Protein AF-A0A1I7RTU5-F1 (afdb_monomer_lite)

pLDDT: mean 91.11, std 9.12, range [50.16, 97.56]

Organism: Bursaphelenchus xylophilus (NCBI:txid6326)

Sequence (71 aa):
MASIDRIRQIYDAHDSDKNGVLSVEEAELAYKALGSLAKQYPNFVAEFNKLANSEGVITFEQFKSFVKDLS

Foldseek 3Di:
DPPLVNLVVLLCVLVPVNPQKDAPVSLVSSQVVCPVQFDDDPDPLVLQVVQADPVRIHHSVSSCVRGDDPD

Secondary structure (DSSP, 8-state):
---HHHHHHHHHHH-SS-SSSEEHHHHHHHHHHHGGGBPP-S-HHHHHHHH--TTSEE-HHHHGGGBS---

InterPro domains:
  IPR002048 EF-hand domain [PS50222] (2-37)
  IPR011992 EF-hand domain pair [SSF47473] (5-67)

Structure (mmCIF, N/CA/C/O backbone):
data_AF-A0A1I7RTU5-F1
#
_entry.id   AF-A0A1I7RTU5-F1
#
loop_
_atom_site.group_PDB
_atom_site.id
_atom_site.type_symbol
_atom_site.label_atom_id
_atom_site.label_alt_id
_atom_site.label_comp_id
_atom_site.label_asym_id
_atom_site.label_entity_id
_atom_site.label_seq_id
_atom_site.pdbx_PDB_ins_code
_atom_site.Cartn_x
_atom_site.Cartn_y
_atom_site.Cartn_z
_atom_site.occupancy
_atom_site.B_iso_or_equiv
_atom_site.auth_seq_id
_atom_site.auth_comp_id
_atom_site.auth_asym_id
_atom_site.auth_atom_id
_atom_site.pdbx_PDB_model_num
ATOM 1 N N . MET A 1 1 ? -8.868 -9.443 -14.586 1.00 56.19 1 MET A N 1
ATOM 2 C CA . MET A 1 1 ? -9.374 -8.244 -13.887 1.00 56.19 1 MET A CA 1
ATOM 3 C C . MET A 1 1 ? -9.153 -8.433 -12.400 1.00 56.19 1 MET A C 1
ATOM 5 O O . MET A 1 1 ? -9.402 -9.527 -11.902 1.00 56.19 1 MET A O 1
ATOM 9 N N . ALA A 1 2 ? -8.618 -7.427 -11.711 1.00 64.31 2 ALA A N 1
ATOM 10 C CA . ALA A 1 2 ? -8.600 -7.441 -10.255 1.00 64.31 2 ALA A CA 1
ATOM 11 C C . ALA A 1 2 ? -10.012 -7.084 -9.775 1.00 64.31 2 ALA A C 1
ATOM 13 O O . ALA A 1 2 ? -10.490 -5.995 -10.072 1.00 64.31 2 ALA A O 1
ATOM 14 N N . SER A 1 3 ? -10.700 -7.984 -9.073 1.00 82.69 3 SER A N 1
ATOM 15 C CA . SER A 1 3 ? -11.999 -7.638 -8.486 1.00 82.69 3 SER A CA 1
ATOM 16 C C . SER A 1 3 ? -11.802 -6.576 -7.404 1.00 82.69 3 SER A C 1
ATOM 18 O O . SER A 1 3 ? -10.917 -6.731 -6.556 1.00 82.69 3 SER A O 1
ATOM 20 N N . ILE A 1 4 ? -12.636 -5.532 -7.411 1.00 86.50 4 ILE A N 1
ATOM 21 C CA . ILE A 1 4 ? -12.622 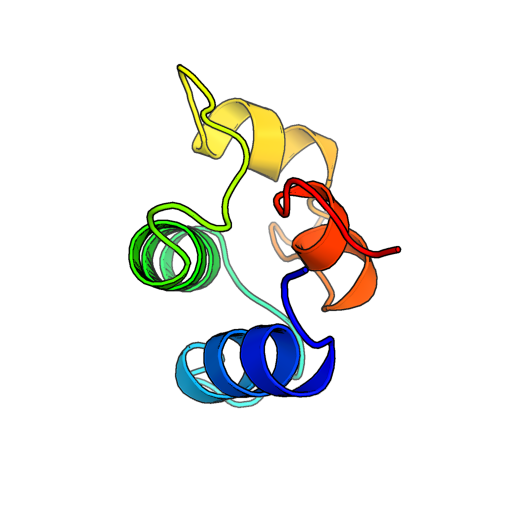-4.456 -6.403 1.00 86.50 4 ILE A CA 1
ATOM 22 C C . ILE A 1 4 ? -12.647 -5.034 -4.985 1.00 86.50 4 ILE A C 1
ATOM 24 O O . ILE A 1 4 ? -11.881 -4.581 -4.138 1.00 86.50 4 ILE A O 1
ATOM 28 N N . ASP A 1 5 ? -13.422 -6.096 -4.756 1.00 90.00 5 ASP A N 1
ATOM 29 C CA . ASP A 1 5 ? -13.501 -6.780 -3.461 1.00 90.00 5 ASP A CA 1
ATOM 30 C C . ASP A 1 5 ? -12.152 -7.330 -2.991 1.00 90.00 5 ASP A C 1
ATOM 32 O O . ASP A 1 5 ? -11.809 -7.221 -1.819 1.00 90.00 5 ASP A O 1
ATOM 36 N N . ARG A 1 6 ? -11.337 -7.878 -3.901 1.00 90.31 6 ARG A N 1
ATOM 37 C CA . ARG A 1 6 ? -10.013 -8.409 -3.550 1.00 90.31 6 ARG A CA 1
ATOM 38 C C . ARG A 1 6 ? -9.034 -7.289 -3.210 1.00 90.31 6 ARG A C 1
ATOM 40 O O . ARG A 1 6 ? -8.227 -7.436 -2.297 1.00 90.31 6 ARG A O 1
ATOM 47 N N . ILE A 1 7 ? -9.107 -6.174 -3.933 1.00 92.38 7 ILE A N 1
ATOM 48 C CA . ILE A 1 7 ? -8.295 -4.983 -3.647 1.00 92.38 7 ILE A CA 1
ATOM 49 C C . ILE A 1 7 ? -8.711 -4.406 -2.290 1.00 92.38 7 ILE A C 1
ATOM 51 O O . ILE A 1 7 ? -7.849 -4.046 -1.493 1.00 92.38 7 ILE A O 1
ATOM 55 N N . ARG A 1 8 ? -10.020 -4.382 -2.003 1.00 93.94 8 ARG A N 1
ATOM 56 C CA . ARG A 1 8 ? -10.569 -3.935 -0.722 1.00 93.94 8 ARG A CA 1
ATOM 57 C C . ARG A 1 8 ? -10.143 -4.834 0.434 1.00 93.94 8 ARG A C 1
ATOM 59 O O . ARG A 1 8 ? -9.689 -4.320 1.442 1.00 93.94 8 ARG A O 1
ATOM 66 N N . GLN A 1 9 ? -10.190 -6.153 0.266 1.00 94.50 9 GLN A N 1
ATOM 67 C CA . GLN A 1 9 ? -9.703 -7.097 1.275 1.00 94.50 9 GLN A CA 1
ATOM 68 C C . GLN A 1 9 ? -8.220 -6.900 1.590 1.00 94.50 9 GLN A C 1
ATOM 70 O O . GLN A 1 9 ? -7.838 -6.945 2.752 1.00 94.50 9 GLN A O 1
ATOM 75 N N . ILE A 1 10 ? -7.382 -6.676 0.571 1.00 94.88 10 ILE A N 1
ATOM 76 C CA . ILE A 1 10 ? -5.954 -6.405 0.784 1.00 94.88 10 ILE A CA 1
ATOM 77 C C . ILE A 1 10 ? -5.774 -5.083 1.525 1.00 94.88 10 ILE A C 1
ATOM 79 O O . ILE A 1 10 ? -4.988 -5.033 2.462 1.00 94.88 10 ILE A O 1
ATOM 83 N N . TYR A 1 11 ? -6.510 -4.044 1.138 1.00 95.25 11 TYR A N 1
ATOM 84 C CA . TYR A 1 11 ? -6.487 -2.754 1.818 1.00 95.25 11 TYR A CA 1
ATOM 85 C C . TYR A 1 11 ? -6.862 -2.887 3.302 1.00 95.25 11 TYR A C 1
ATOM 87 O O . TYR A 1 11 ? -6.058 -2.561 4.168 1.00 95.25 11 TYR A O 1
ATOM 95 N N . ASP A 1 12 ? -8.031 -3.463 3.594 1.00 95.62 12 ASP A N 1
ATOM 96 C CA . ASP A 1 12 ? -8.548 -3.613 4.960 1.00 95.62 12 ASP A CA 1
ATOM 97 C C . ASP A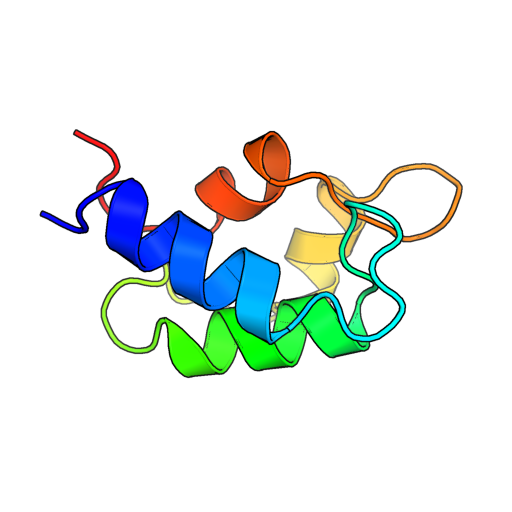 1 12 ? -7.686 -4.552 5.822 1.00 95.62 12 ASP A C 1
ATOM 99 O O . ASP A 1 12 ? -7.650 -4.420 7.040 1.00 95.62 12 ASP A O 1
ATOM 103 N N . ALA A 1 13 ? -6.990 -5.516 5.210 1.00 96.44 13 ALA A N 1
ATOM 104 C CA . ALA A 1 13 ? -6.084 -6.413 5.927 1.00 96.44 13 ALA A CA 1
ATOM 105 C C . ALA A 1 13 ? -4.763 -5.746 6.346 1.00 96.44 13 ALA A C 1
ATOM 107 O O . ALA A 1 13 ? -4.067 -6.299 7.195 1.00 96.44 13 ALA A O 1
ATOM 108 N N . HIS A 1 14 ? -4.403 -4.613 5.733 1.00 95.75 14 HIS A N 1
ATOM 109 C CA . HIS A 1 14 ? -3.152 -3.899 6.004 1.00 95.75 14 HIS A CA 1
ATOM 110 C C . HIS A 1 14 ? -3.359 -2.564 6.736 1.00 95.75 14 HIS A C 1
ATOM 112 O O . HIS A 1 14 ? -2.384 -2.065 7.287 1.00 95.75 14 HIS A O 1
ATOM 118 N N . ASP A 1 15 ? -4.590 -2.039 6.791 1.00 95.31 15 ASP A N 1
ATOM 119 C CA . ASP A 1 15 ? -5.020 -0.959 7.699 1.00 95.31 15 ASP A CA 1
ATOM 120 C C . ASP A 1 15 ? -5.009 -1.482 9.148 1.00 95.31 15 ASP A C 1
ATOM 122 O O . ASP A 1 15 ? -5.997 -2.010 9.671 1.00 95.31 15 ASP A O 1
ATOM 126 N N . SER A 1 16 ? -3.825 -1.460 9.759 1.00 92.56 16 SER A N 1
ATOM 127 C CA . SER A 1 16 ? -3.535 -2.194 10.993 1.00 92.56 16 SER A CA 1
ATOM 128 C C . SER A 1 16 ? -4.104 -1.485 12.213 1.00 92.56 16 SER A C 1
ATOM 130 O O . SER A 1 16 ? -4.571 -2.134 13.156 1.00 92.56 16 SER A O 1
ATOM 132 N N . ASP A 1 17 ? -4.080 -0.155 12.194 1.00 92.75 17 ASP A N 1
ATOM 133 C CA . ASP A 1 17 ? -4.678 0.690 13.221 1.00 92.75 17 ASP A CA 1
ATOM 134 C C . ASP A 1 17 ? -6.180 0.944 12.988 1.00 92.75 17 ASP A C 1
ATOM 136 O O . ASP A 1 17 ? -6.856 1.450 13.889 1.00 92.75 17 ASP A O 1
ATOM 140 N N . LYS A 1 18 ? -6.727 0.486 11.851 1.00 92.69 18 LYS A N 1
ATOM 141 C CA . LYS A 1 18 ? -8.150 0.559 11.479 1.00 92.69 18 LYS A CA 1
ATOM 142 C C . LYS A 1 18 ? -8.656 1.992 11.414 1.00 92.69 18 LYS A C 1
ATOM 144 O O . LYS A 1 18 ? -9.803 2.275 11.783 1.00 92.69 18 LYS A O 1
ATOM 149 N N . ASN A 1 19 ? -7.795 2.901 10.979 1.00 92.81 19 ASN A N 1
ATOM 150 C CA . ASN A 1 19 ? -8.117 4.315 10.854 1.00 92.81 19 ASN A CA 1
ATOM 151 C C . ASN A 1 19 ? -8.834 4.632 9.520 1.00 92.81 19 ASN A C 1
ATOM 153 O O . ASN A 1 19 ? -9.309 5.754 9.329 1.00 92.81 19 ASN A O 1
ATOM 157 N N . GLY A 1 20 ? -8.966 3.649 8.618 1.00 94.31 20 GLY A N 1
ATOM 158 C CA . GLY A 1 20 ? -9.619 3.789 7.318 1.00 94.31 20 GLY A CA 1
ATOM 159 C C . GLY A 1 20 ? -8.744 4.433 6.239 1.00 94.31 20 GLY A C 1
ATOM 160 O O . GLY A 1 20 ? -9.262 4.785 5.173 1.00 94.31 20 GLY A O 1
ATOM 161 N N . 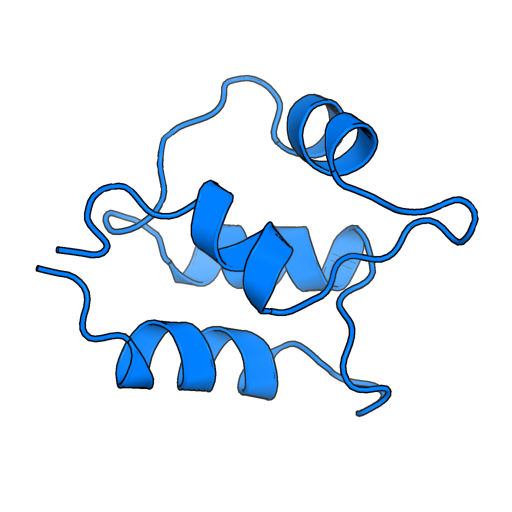VAL A 1 21 ? -7.450 4.605 6.509 1.00 97.00 21 VAL A N 1
ATOM 162 C CA . VAL A 1 21 ? -6.402 5.083 5.603 1.00 97.00 21 VAL A CA 1
ATOM 163 C C . VAL A 1 21 ? -5.189 4.147 5.683 1.00 97.00 21 VAL A C 1
ATOM 165 O O . VAL A 1 21 ? -5.119 3.274 6.531 1.00 97.00 21 VAL A O 1
ATOM 168 N N . LEU A 1 22 ? -4.239 4.271 4.757 1.00 97.56 22 LEU A N 1
ATOM 169 C CA . LEU A 1 22 ? -2.959 3.567 4.859 1.00 97.56 22 LEU A CA 1
ATOM 170 C C . LEU A 1 22 ? -1.835 4.581 4.977 1.00 97.56 22 LEU A C 1
ATOM 172 O O . LEU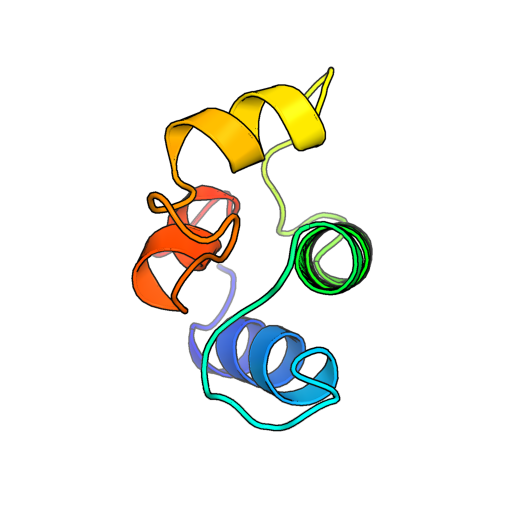 A 1 22 ? -1.705 5.474 4.133 1.00 97.56 22 LEU A O 1
ATOM 176 N N . SER A 1 23 ? -1.000 4.402 5.991 1.00 97.06 23 SER A N 1
ATOM 177 C CA . SER A 1 23 ? 0.321 5.019 6.061 1.00 97.06 23 SER A CA 1
ATOM 178 C C . SER A 1 23 ? 1.247 4.477 4.964 1.00 97.06 23 SER A C 1
ATOM 180 O O . SER A 1 23 ? 0.934 3.502 4.278 1.00 97.06 23 SER A O 1
ATOM 182 N N . VAL A 1 24 ? 2.416 5.099 4.780 1.00 96.12 24 VAL A N 1
ATOM 183 C CA . VAL A 1 24 ? 3.400 4.653 3.777 1.00 96.12 24 VAL A CA 1
ATOM 184 C C . VAL A 1 24 ? 3.833 3.198 3.982 1.00 96.12 24 VAL A C 1
ATOM 186 O O . VAL A 1 24 ? 3.972 2.463 3.005 1.00 96.12 24 VAL A O 1
ATOM 189 N N . GLU A 1 25 ? 3.998 2.766 5.234 1.00 96.50 25 GLU A N 1
ATOM 190 C CA . GLU A 1 25 ? 4.439 1.411 5.579 1.00 96.50 25 GLU A CA 1
ATOM 191 C C . GLU A 1 25 ? 3.336 0.388 5.283 1.00 96.50 25 GLU A C 1
ATOM 193 O O . GLU A 1 25 ? 3.574 -0.625 4.621 1.00 96.50 25 GLU A O 1
ATOM 198 N N . GLU A 1 26 ? 2.101 0.683 5.689 1.00 97.12 26 GLU A N 1
ATOM 199 C CA . GLU A 1 26 ? 0.942 -0.177 5.433 1.00 97.12 26 GLU A CA 1
ATOM 200 C C . GLU A 1 26 ? 0.623 -0.264 3.939 1.00 97.12 26 GLU A C 1
ATOM 202 O O . GLU A 1 26 ? 0.372 -1.347 3.402 1.00 97.12 26 GLU A O 1
ATOM 207 N N . ALA A 1 27 ? 0.701 0.866 3.235 1.00 96.19 27 ALA A N 1
ATOM 208 C CA . ALA A 1 27 ? 0.488 0.931 1.800 1.00 96.19 27 ALA A CA 1
ATOM 209 C C . ALA A 1 27 ? 1.568 0.173 1.024 1.00 96.19 27 ALA A C 1
ATOM 211 O O . ALA A 1 27 ? 1.244 -0.475 0.029 1.00 96.19 27 ALA A O 1
ATOM 212 N N . GLU A 1 28 ? 2.830 0.210 1.464 1.00 95.62 28 GLU A N 1
ATOM 213 C CA . GLU A 1 28 ? 3.906 -0.552 0.829 1.00 95.62 28 GLU A CA 1
ATOM 214 C C . GLU A 1 28 ? 3.679 -2.063 0.975 1.00 95.62 28 GLU A C 1
ATOM 216 O O . GLU A 1 28 ? 3.847 -2.816 0.010 1.00 95.62 28 GLU A O 1
ATOM 221 N N . LEU A 1 29 ? 3.256 -2.519 2.157 1.00 96.06 29 LEU A N 1
ATOM 222 C CA . LEU A 1 29 ? 2.919 -3.924 2.392 1.00 96.06 29 LEU A CA 1
ATOM 223 C C . LEU A 1 29 ? 1.703 -4.355 1.562 1.00 96.06 29 LEU A C 1
ATOM 225 O O . LEU A 1 29 ? 1.770 -5.366 0.858 1.00 96.06 29 LEU A O 1
ATOM 229 N N . ALA A 1 30 ? 0.639 -3.549 1.551 1.00 95.50 30 ALA A N 1
ATOM 230 C CA . ALA A 1 30 ? -0.547 -3.794 0.736 1.00 95.50 30 ALA A CA 1
ATOM 231 C C . ALA A 1 30 ? -0.208 -3.837 -0.766 1.00 95.50 30 ALA A C 1
ATOM 233 O O . ALA A 1 30 ? -0.675 -4.708 -1.504 1.00 95.50 30 ALA A O 1
ATOM 234 N N . TYR A 1 31 ? 0.657 -2.932 -1.228 1.00 94.44 31 TYR A N 1
ATOM 235 C CA . TYR A 1 31 ? 1.144 -2.882 -2.604 1.00 94.44 31 TYR A CA 1
ATOM 236 C C . TYR A 1 31 ? 1.968 -4.124 -2.977 1.00 94.44 31 TYR A C 1
ATOM 238 O O . TYR A 1 31 ? 1.769 -4.699 -4.050 1.00 94.44 31 TYR A O 1
ATOM 246 N N . LYS A 1 32 ? 2.838 -4.603 -2.081 1.00 93.56 32 LYS A N 1
ATOM 247 C CA . LYS A 1 32 ? 3.561 -5.873 -2.263 1.00 93.56 32 LYS A CA 1
ATOM 248 C C . LYS A 1 32 ? 2.599 -7.065 -2.309 1.00 93.56 32 LYS A C 1
ATOM 250 O O . LYS A 1 32 ? 2.771 -7.944 -3.153 1.00 93.56 32 LYS A O 1
ATOM 255 N N . ALA A 1 33 ? 1.560 -7.071 -1.472 1.00 93.88 33 ALA A N 1
ATOM 256 C CA . ALA A 1 33 ? 0.541 -8.122 -1.439 1.00 93.88 33 ALA A CA 1
ATOM 257 C C . ALA A 1 33 ? -0.332 -8.167 -2.708 1.00 93.88 33 ALA A C 1
ATOM 259 O O . ALA A 1 33 ? -0.774 -9.244 -3.117 1.00 93.88 33 ALA A O 1
ATOM 260 N N . LEU A 1 34 ? -0.545 -7.027 -3.377 1.00 91.31 34 LEU A N 1
ATOM 261 C CA . LEU A 1 34 ? -1.196 -6.982 -4.692 1.00 91.31 34 LEU A CA 1
ATOM 262 C C . LEU A 1 34 ? -0.395 -7.737 -5.766 1.00 91.31 34 LEU A C 1
ATOM 264 O O . LEU A 1 34 ? -0.989 -8.275 -6.707 1.00 91.31 34 LEU A O 1
ATOM 268 N N . GLY A 1 35 ? 0.937 -7.787 -5.649 1.00 89.62 35 GLY A N 1
ATOM 269 C CA . GLY A 1 35 ? 1.816 -8.531 -6.549 1.00 89.62 35 GLY A CA 1
ATOM 270 C C . GLY A 1 35 ? 1.566 -8.196 -8.023 1.00 89.62 35 GLY A C 1
ATOM 271 O O . GLY A 1 35 ? 1.707 -7.054 -8.458 1.00 89.62 35 GLY A O 1
ATOM 272 N N . SER A 1 36 ? 1.155 -9.190 -8.816 1.00 88.44 36 SER A N 1
ATOM 273 C CA . SER A 1 36 ? 0.892 -9.020 -10.252 1.00 88.44 36 SER A CA 1
ATOM 274 C C . SER A 1 36 ? -0.250 -8.045 -10.572 1.00 88.44 36 SER A C 1
ATOM 276 O O . SER A 1 36 ? -0.264 -7.498 -11.680 1.00 88.44 36 SER A O 1
ATOM 278 N N . LEU A 1 37 ? -1.173 -7.813 -9.625 1.00 87.50 37 LEU A N 1
ATOM 279 C CA . LEU A 1 37 ? -2.298 -6.877 -9.764 1.00 87.50 37 LEU A CA 1
ATOM 280 C C . LEU A 1 37 ? -1.848 -5.412 -9.674 1.00 87.50 37 LEU A C 1
ATOM 282 O O . LEU A 1 37 ? -2.511 -4.531 -10.223 1.00 87.50 37 LEU A O 1
ATOM 286 N N . ALA A 1 38 ? -0.718 -5.148 -9.017 1.00 91.00 38 ALA A N 1
ATOM 287 C CA . ALA A 1 38 ? -0.169 -3.810 -8.883 1.00 91.00 38 ALA A CA 1
ATOM 288 C C . ALA A 1 38 ? 0.577 -3.365 -10.150 1.00 91.00 38 ALA A C 1
ATOM 290 O O . ALA A 1 38 ? 1.330 -4.131 -10.772 1.00 91.00 38 ALA A O 1
ATOM 291 N N . LYS A 1 39 ? 0.403 -2.090 -10.515 1.00 91.50 39 LYS A N 1
ATOM 292 C CA . LYS A 1 39 ? 1.271 -1.373 -11.459 1.00 91.50 39 LYS A CA 1
ATOM 293 C C . LYS A 1 39 ? 2.676 -1.392 -10.895 1.00 91.50 39 LYS A C 1
ATOM 295 O O . LYS A 1 39 ? 2.837 -1.154 -9.710 1.00 91.50 39 LYS A O 1
ATOM 300 N N . GLN A 1 40 ? 3.676 -1.691 -11.713 1.00 90.31 40 GLN A N 1
ATOM 301 C CA . GLN A 1 40 ? 5.060 -1.767 -11.249 1.00 90.31 40 GLN A CA 1
ATOM 302 C C . GLN A 1 40 ? 5.663 -0.368 -11.261 1.00 90.31 40 GLN A C 1
ATOM 304 O O . GLN A 1 40 ? 5.774 0.241 -12.325 1.00 90.31 40 GLN A O 1
ATOM 309 N N . TYR A 1 41 ? 6.031 0.131 -10.086 1.00 89.31 41 TYR A N 1
ATOM 310 C CA . TYR A 1 41 ? 6.680 1.425 -9.941 1.00 89.31 41 TYR A CA 1
ATOM 311 C C . TYR A 1 41 ? 8.144 1.226 -9.550 1.00 89.31 41 TYR A C 1
ATOM 313 O O . TYR A 1 41 ? 8.419 0.466 -8.623 1.00 89.31 41 TYR A O 1
ATOM 321 N N . PRO A 1 42 ? 9.092 1.913 -10.211 1.00 88.56 42 PRO A N 1
ATOM 322 C CA . PRO A 1 42 ? 10.506 1.830 -9.845 1.00 88.56 42 PRO A CA 1
ATOM 323 C C . PRO A 1 42 ? 10.778 2.406 -8.449 1.00 88.56 42 PRO A C 1
ATOM 325 O O . PRO A 1 42 ? 11.731 2.003 -7.792 1.00 88.56 42 PRO A O 1
ATOM 328 N N . ASN A 1 43 ? 9.938 3.336 -7.986 1.00 93.75 43 ASN A N 1
ATOM 329 C CA . ASN A 1 43 ? 9.982 3.877 -6.635 1.00 93.75 43 ASN A CA 1
ATOM 330 C C . ASN A 1 43 ? 8.552 4.060 -6.112 1.00 93.75 43 ASN A C 1
ATOM 332 O O . ASN A 1 43 ? 7.901 5.062 -6.404 1.00 93.75 43 ASN A O 1
ATOM 336 N N . PHE A 1 44 ? 8.067 3.076 -5.352 1.00 93.75 44 PHE A N 1
ATOM 337 C CA . PHE A 1 44 ? 6.729 3.111 -4.762 1.00 93.75 44 PHE A CA 1
ATOM 338 C C . PHE A 1 44 ? 6.526 4.340 -3.866 1.00 93.75 44 PHE A C 1
ATOM 340 O O . PHE A 1 44 ? 5.527 5.034 -4.015 1.00 93.75 44 PHE A O 1
ATOM 347 N N . VAL A 1 45 ? 7.492 4.655 -2.996 1.00 94.06 45 VAL A N 1
ATOM 348 C CA . VAL A 1 45 ? 7.393 5.770 -2.037 1.00 94.06 45 VAL A CA 1
ATOM 349 C C . VAL A 1 45 ? 7.235 7.112 -2.756 1.00 94.06 45 VAL A C 1
ATOM 351 O O . VAL A 1 45 ? 6.455 7.960 -2.331 1.00 94.06 45 VAL A O 1
ATOM 354 N N . ALA A 1 46 ? 7.925 7.302 -3.883 1.00 95.62 46 ALA A N 1
ATOM 355 C CA . ALA A 1 46 ? 7.775 8.514 -4.683 1.00 95.62 46 ALA A CA 1
ATOM 356 C C . ALA A 1 46 ? 6.359 8.660 -5.264 1.00 95.62 46 ALA A C 1
ATOM 358 O O . ALA A 1 46 ? 5.827 9.765 -5.287 1.00 95.62 46 ALA A O 1
ATOM 359 N N . GLU A 1 47 ? 5.741 7.570 -5.721 1.00 95.44 47 GLU A N 1
ATOM 360 C CA . GLU A 1 47 ? 4.363 7.596 -6.230 1.00 95.44 47 GLU A CA 1
ATOM 361 C C . GLU A 1 47 ? 3.333 7.710 -5.104 1.00 95.44 47 GLU A C 1
ATOM 363 O O . GLU A 1 47 ? 2.349 8.433 -5.244 1.00 95.44 47 GLU A O 1
ATOM 368 N N . PHE A 1 48 ? 3.593 7.071 -3.964 1.00 95.94 48 PHE A N 1
ATOM 369 C CA . PHE A 1 48 ? 2.821 7.237 -2.739 1.00 95.94 48 PHE A CA 1
ATOM 370 C C . PHE A 1 48 ? 2.760 8.703 -2.318 1.00 95.94 48 PHE A C 1
ATOM 372 O O . PHE A 1 48 ? 1.670 9.247 -2.176 1.00 95.94 48 PHE A O 1
ATOM 379 N N . ASN A 1 49 ? 3.907 9.379 -2.228 1.00 95.62 49 ASN A N 1
ATOM 380 C CA . ASN A 1 49 ? 3.983 10.776 -1.795 1.00 95.62 49 ASN A CA 1
ATOM 381 C C . ASN A 1 49 ? 3.249 11.757 -2.722 1.00 95.62 49 ASN A C 1
ATOM 383 O O . ASN A 1 49 ? 2.891 12.845 -2.287 1.00 95.62 49 ASN A O 1
ATOM 387 N N . LYS A 1 50 ? 3.011 11.400 -3.992 1.00 95.50 50 LYS A N 1
ATOM 388 C CA . LYS A 1 50 ? 2.195 12.223 -4.904 1.00 95.50 50 LYS A CA 1
ATOM 389 C C . LYS A 1 50 ? 0.701 12.130 -4.604 1.00 95.50 50 LYS A C 1
ATOM 391 O O . LYS A 1 50 ? -0.040 13.041 -4.959 1.00 95.50 50 LYS A O 1
ATOM 396 N N . LEU A 1 51 ? 0.259 11.008 -4.037 1.00 94.69 51 LEU A N 1
ATOM 397 C CA . LEU A 1 51 ? -1.143 10.745 -3.718 1.00 94.69 51 LEU A CA 1
ATOM 398 C C . LEU A 1 51 ? -1.459 10.996 -2.245 1.00 94.69 51 LEU A C 1
ATOM 400 O O . LEU A 1 51 ? -2.606 11.302 -1.934 1.00 94.69 51 LEU A O 1
ATOM 404 N N . ALA A 1 52 ? -0.473 10.854 -1.361 1.00 95.88 52 ALA A N 1
ATOM 405 C CA . ALA A 1 52 ? -0.627 11.065 0.066 1.00 95.88 52 ALA A CA 1
ATOM 406 C C . ALA A 1 52 ? -1.101 12.488 0.372 1.00 95.88 52 ALA A C 1
ATOM 408 O O . ALA A 1 52 ? -0.722 13.458 -0.288 1.00 95.88 52 ALA A O 1
ATOM 409 N N . ASN A 1 53 ? -1.952 12.603 1.387 1.00 93.38 53 ASN A N 1
ATOM 410 C CA . ASN A 1 53 ? -2.365 13.899 1.909 1.00 93.38 53 ASN A CA 1
ATOM 411 C C . ASN A 1 53 ? -1.244 14.532 2.768 1.00 93.38 53 ASN A C 1
ATOM 413 O O . ASN A 1 53 ? -0.147 13.991 2.911 1.00 93.38 53 ASN A O 1
ATOM 417 N N . SER A 1 54 ? -1.533 15.677 3.390 1.00 92.50 54 SER A N 1
ATOM 418 C CA . SER A 1 54 ? -0.599 16.373 4.290 1.00 92.50 54 SER A CA 1
ATOM 419 C C . SER A 1 54 ? -0.189 15.573 5.532 1.00 92.50 54 SER A C 1
ATOM 421 O O . SER A 1 54 ? 0.762 15.956 6.205 1.00 92.50 54 SER A O 1
ATOM 423 N N . GLU A 1 55 ? -0.901 14.494 5.846 1.00 92.19 55 GLU A N 1
ATOM 424 C CA . GLU A 1 55 ? -0.648 13.625 6.997 1.00 92.19 55 GLU A CA 1
ATOM 425 C C . GLU A 1 55 ? 0.166 12.380 6.610 1.00 92.19 55 GLU A C 1
ATOM 427 O O . GLU A 1 55 ? 0.495 11.569 7.469 1.00 92.19 55 GLU A O 1
ATOM 432 N N . GLY A 1 56 ? 0.528 12.227 5.329 1.00 95.25 56 GLY A N 1
ATOM 433 C CA . GLY A 1 56 ? 1.323 11.091 4.861 1.00 95.25 56 GLY A CA 1
ATOM 434 C C . GLY A 1 56 ? 0.527 9.790 4.748 1.00 95.25 56 GLY A C 1
ATOM 435 O O . GLY A 1 56 ? 1.112 8.712 4.839 1.00 95.25 56 GLY A O 1
ATOM 436 N N . VAL A 1 57 ? -0.789 9.885 4.540 1.00 97.06 57 VAL A N 1
ATOM 437 C CA . VAL A 1 57 ? -1.691 8.735 4.402 1.00 97.06 57 VAL A CA 1
ATOM 438 C C . VAL A 1 57 ? -2.477 8.783 3.092 1.00 97.06 57 VAL A C 1
ATOM 440 O O . VAL A 1 57 ? -2.665 9.848 2.493 1.00 97.06 57 VAL A O 1
ATOM 443 N N . ILE A 1 58 ? -2.956 7.620 2.648 1.00 97.00 58 ILE A N 1
ATOM 444 C CA . ILE A 1 58 ? -3.823 7.475 1.473 1.00 97.00 58 ILE A CA 1
ATOM 445 C C . ILE A 1 58 ? -5.135 6.762 1.809 1.00 97.00 58 ILE A C 1
ATOM 447 O O . ILE A 1 58 ? -5.196 5.807 2.579 1.00 97.00 58 ILE A O 1
ATOM 451 N N . THR A 1 59 ? -6.201 7.189 1.151 1.00 96.56 59 THR A N 1
ATOM 452 C CA . THR A 1 59 ? -7.512 6.532 1.177 1.00 96.56 59 THR A CA 1
ATOM 453 C C . THR A 1 59 ? -7.556 5.325 0.236 1.00 96.56 59 THR A C 1
ATOM 455 O O . THR A 1 59 ? -6.727 5.184 -0.668 1.00 96.56 59 THR A O 1
ATOM 458 N N . PHE A 1 60 ? -8.581 4.480 0.375 1.00 94.81 60 PHE A N 1
ATOM 459 C CA . PHE A 1 60 ? -8.842 3.379 -0.562 1.00 94.81 60 PHE A CA 1
ATOM 460 C C . PHE A 1 60 ? -8.972 3.852 -2.020 1.00 94.81 60 PHE A C 1
ATOM 462 O O . PHE A 1 60 ? -8.471 3.205 -2.941 1.00 94.81 60 PHE A O 1
ATOM 469 N N . GLU A 1 61 ? -9.596 5.012 -2.237 1.00 93.81 61 GLU A N 1
ATOM 470 C CA . GLU A 1 61 ? -9.750 5.609 -3.567 1.00 93.81 61 GLU A CA 1
ATOM 471 C C . GLU A 1 61 ? -8.403 5.962 -4.204 1.00 93.81 61 GLU A C 1
ATOM 473 O O . GLU A 1 61 ? -8.182 5.700 -5.386 1.00 93.81 61 GLU A O 1
ATOM 478 N N . GLN A 1 62 ? -7.464 6.483 -3.415 1.00 94.88 62 GLN A N 1
ATOM 479 C CA . GLN A 1 62 ? -6.100 6.744 -3.874 1.00 94.88 62 GLN A CA 1
ATOM 480 C C . GLN A 1 62 ? -5.318 5.441 -4.069 1.00 94.88 62 GLN A C 1
ATOM 482 O O . GLN A 1 62 ? -4.638 5.294 -5.083 1.00 94.88 62 GLN A O 1
ATOM 487 N N . PHE A 1 63 ? -5.472 4.466 -3.167 1.00 94.56 63 PHE A N 1
ATOM 488 C CA . PHE A 1 63 ? -4.801 3.166 -3.258 1.00 94.56 63 PHE A CA 1
ATOM 489 C C . PHE A 1 63 ? -5.141 2.408 -4.551 1.00 94.56 63 PHE A C 1
ATOM 491 O O . PHE A 1 63 ? -4.273 1.798 -5.178 1.00 94.56 63 PHE A O 1
ATOM 498 N N . LYS A 1 64 ? -6.385 2.521 -5.026 1.00 92.81 64 LYS A N 1
ATOM 499 C CA . LYS A 1 64 ? -6.819 1.989 -6.326 1.00 92.81 64 LYS A CA 1
ATOM 500 C C . LYS A 1 64 ? -5.946 2.455 -7.501 1.00 92.81 64 LYS A C 1
ATOM 502 O O . LYS A 1 64 ? -5.767 1.706 -8.461 1.00 92.81 64 LYS A O 1
ATOM 507 N N . SER A 1 65 ? -5.326 3.633 -7.418 1.00 92.31 65 SER A N 1
ATOM 508 C CA . SER A 1 65 ? -4.436 4.144 -8.471 1.00 92.31 65 SER A CA 1
ATOM 509 C C . SER A 1 65 ? -3.211 3.256 -8.707 1.00 92.31 65 SER A C 1
ATOM 511 O O . SER A 1 65 ? -2.689 3.240 -9.827 1.00 92.31 65 SER A O 1
ATOM 513 N N . PHE A 1 66 ? -2.793 2.473 -7.705 1.00 92.00 66 PHE A N 1
ATOM 514 C CA . PHE A 1 66 ? -1.674 1.537 -7.814 1.00 92.00 66 PHE A CA 1
ATOM 515 C C . PHE A 1 66 ? -2.037 0.211 -8.500 1.00 92.00 66 PHE A C 1
ATOM 517 O O . PHE A 1 66 ? -1.147 -0.598 -8.753 1.00 92.00 66 PHE A O 1
ATOM 524 N N . VAL A 1 67 ?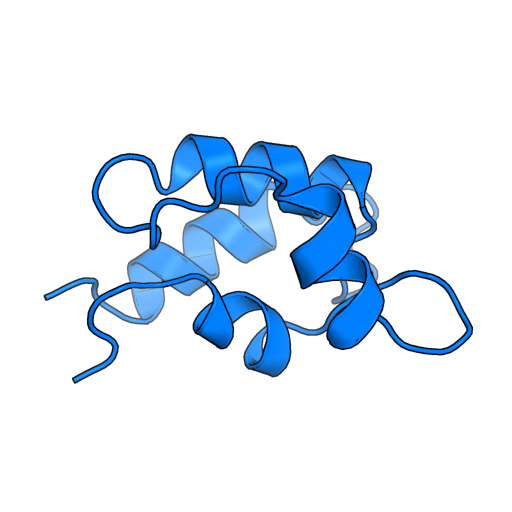 -3.306 -0.035 -8.839 1.00 91.31 67 VAL A N 1
ATOM 525 C CA . VAL A 1 67 ? -3.771 -1.287 -9.462 1.00 91.31 67 VAL A CA 1
ATOM 526 C C . VAL A 1 67 ? -3.820 -1.151 -10.988 1.00 91.31 67 VAL A C 1
ATOM 528 O O . VAL A 1 67 ? -4.178 -0.094 -11.504 1.00 91.31 67 VAL A O 1
ATOM 531 N N . LYS A 1 68 ? -3.430 -2.202 -11.729 1.00 82.31 68 LYS A N 1
ATOM 532 C CA . LYS A 1 68 ? -3.334 -2.190 -13.207 1.00 82.31 68 LYS A CA 1
ATOM 533 C C . LYS A 1 68 ? -4.679 -2.052 -13.921 1.00 82.31 68 LYS A C 1
ATOM 535 O O . LYS A 1 68 ? -4.772 -1.239 -14.829 1.00 82.31 68 LYS A O 1
ATOM 540 N N . ASP A 1 69 ? -5.692 -2.803 -13.490 1.00 68.69 69 ASP A N 1
ATOM 541 C CA . ASP A 1 69 ? -6.989 -2.902 -14.169 1.00 68.69 69 ASP A CA 1
ATOM 542 C C . ASP A 1 69 ? -8.130 -2.939 -13.147 1.00 68.69 69 ASP A C 1
ATOM 544 O O . ASP A 1 69 ? -8.524 -4.006 -12.664 1.00 68.69 69 ASP A O 1
ATOM 548 N N . LEU A 1 70 ? -8.631 -1.750 -12.818 1.00 63.28 70 LEU A N 1
ATOM 549 C CA . LEU A 1 70 ? -9.949 -1.529 -12.224 1.00 63.28 70 LEU A CA 1
ATOM 550 C C . LEU A 1 70 ? -10.910 -1.234 -13.379 1.00 63.28 70 LEU A C 1
ATOM 552 O O . LEU A 1 70 ? -11.175 -0.074 -13.685 1.00 63.28 70 LEU A O 1
ATOM 556 N N . SER A 1 71 ? -11.298 -2.279 -14.103 1.00 50.16 71 SER A N 1
ATOM 557 C CA . SER A 1 71 ? -12.257 -2.198 -15.211 1.00 50.16 71 SER A CA 1
ATOM 558 C C . SER A 1 71 ? -13.677 -2.396 -14.707 1.00 50.1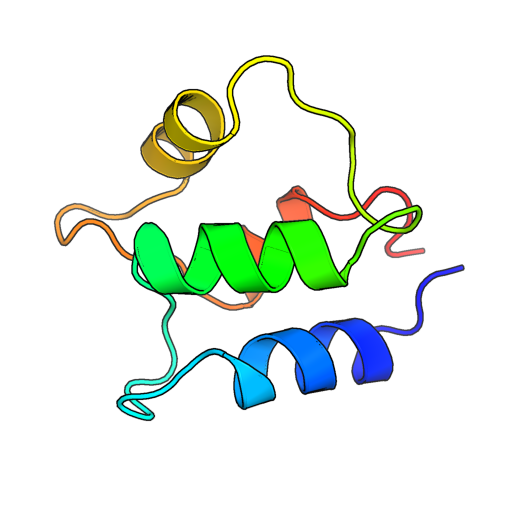6 71 SER A C 1
ATOM 560 O O . SER A 1 71 ? -13.862 -3.331 -13.893 1.00 50.16 71 SER A O 1
#

Radius of gyration: 10.97 Å; chains: 1; bounding box: 24×25×28 Å